Protein AF-A0A8C6CDD6-F1 (afdb_monomer_lite)

Secondary structure (DSSP, 8-state):
-PPPPHHHHHHHHHHHHHHHHHHH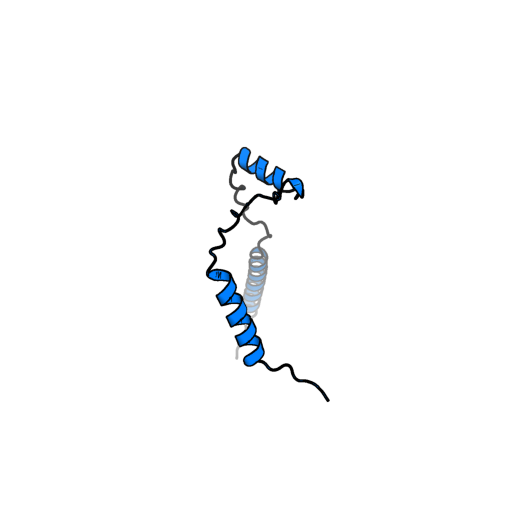HHS--S----PPPP---HHHHHHHHHHHT--TTTS---TTSS-PPPP---TTHHHHHHHHHHHHHHHS------

InterPro domains:
  IPR019174 NADH dehydrogenase 1, beta subcomplex, subunit 6 [PF09782] (1-60)
  IPR019174 NADH dehydrogenase 1, beta subcomplex, subunit 6 [PTHR15083] (1-61)

pLDDT: mean 75.46, std 12.33, range [46.72, 96.81]

Foldseek 3Di:
DDDDDPVRVVVVVVVVVVVVVVVVPVVDDPPDVPDPPPDDDPVVVVVVVVCVVVPVVVVDPDPPPPDDDDDDDDPVPVVVVVVVVVVVCVVDPDDDDD

Radius of gyration: 38.93 Å; chains: 1; bounding box: 80×51×84 Å

Sequence (98 aa):
MSGYTSDEKLRLQQLRELRRRWLKDQELSPREPVLPPRRVWPMEQFWNKFLQDGASWKNVTKPYAIVERKPRIFPVSLKTSLVFLLFIIFLFPFPTDH

Organism: Monodon monoceros (NCBI:txid40151)

Structure (mmCIF, N/CA/C/O backbone):
data_AF-A0A8C6CDD6-F1
#
_entry.id   AF-A0A8C6CDD6-F1
#
loop_
_atom_site.group_PDB
_atom_site.id
_atom_site.type_symbol
_atom_site.label_atom_id
_atom_site.label_alt_id
_atom_site.label_comp_id
_atom_site.label_asym_id
_atom_site.label_entity_id
_atom_site.label_seq_id
_atom_site.pdbx_PDB_ins_code
_atom_s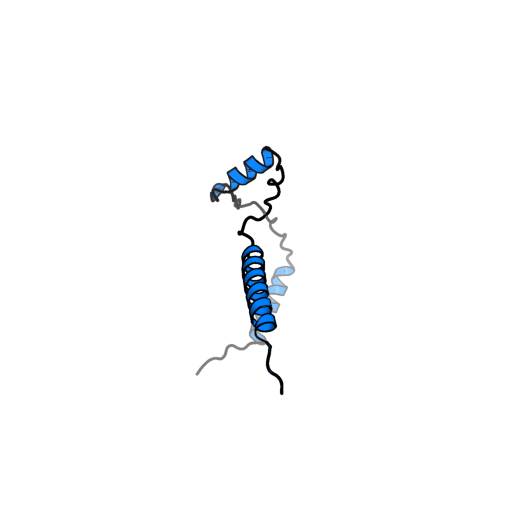ite.Cartn_x
_atom_site.Cartn_y
_atom_site.Cartn_z
_atom_site.occupancy
_atom_site.B_iso_or_equiv
_atom_site.auth_seq_id
_atom_site.auth_comp_id
_atom_site.auth_asym_id
_atom_site.auth_atom_id
_atom_site.pdbx_PDB_model_num
ATOM 1 N N . MET A 1 1 ? 11.696 3.877 -55.327 1.00 46.72 1 MET A N 1
ATOM 2 C CA . MET A 1 1 ? 11.563 3.869 -53.853 1.00 46.72 1 MET A CA 1
ATOM 3 C C . MET A 1 1 ? 12.962 3.876 -53.263 1.00 46.72 1 MET A C 1
ATOM 5 O O . MET A 1 1 ? 13.559 2.819 -53.119 1.00 46.72 1 MET A O 1
ATOM 9 N N . SER A 1 2 ? 13.537 5.060 -53.040 1.00 64.25 2 SER A N 1
ATOM 10 C CA . SER A 1 2 ? 14.852 5.152 -52.398 1.00 64.25 2 SER A CA 1
ATOM 11 C C . SER A 1 2 ? 14.681 4.783 -50.931 1.00 64.25 2 SER A C 1
ATOM 13 O O . SER A 1 2 ? 13.932 5.444 -50.217 1.00 64.25 2 SER A O 1
ATOM 15 N N . GLY A 1 3 ? 15.309 3.690 -50.505 1.00 80.12 3 GLY A N 1
ATOM 16 C CA . GLY A 1 3 ? 15.412 3.354 -49.090 1.00 80.12 3 GLY A CA 1
ATOM 17 C C . GLY A 1 3 ? 16.330 4.333 -48.356 1.00 80.12 3 GLY A C 1
ATOM 18 O O . GLY A 1 3 ? 17.035 5.121 -48.983 1.00 80.12 3 GLY A O 1
ATOM 19 N N . TYR A 1 4 ? 16.324 4.252 -47.025 1.00 80.12 4 TYR A N 1
ATOM 20 C CA . TYR A 1 4 ? 17.199 5.047 -46.162 1.00 80.12 4 TYR A CA 1
ATOM 21 C C . TYR A 1 4 ? 18.673 4.935 -46.576 1.00 80.12 4 TYR A C 1
ATOM 23 O O . TYR A 1 4 ? 19.183 3.819 -46.770 1.00 80.12 4 TYR A O 1
ATOM 31 N N . THR A 1 5 ? 19.356 6.075 -46.653 1.00 88.81 5 THR A N 1
ATOM 32 C CA . THR A 1 5 ? 20.804 6.153 -46.900 1.00 88.81 5 THR A CA 1
ATOM 33 C C . THR A 1 5 ? 21.596 5.624 -45.691 1.00 88.81 5 THR A C 1
ATOM 35 O O . THR A 1 5 ? 21.041 5.421 -44.606 1.00 88.81 5 THR A O 1
ATOM 38 N N . SER A 1 6 ? 22.890 5.323 -45.858 1.00 87.25 6 SER A N 1
ATOM 39 C CA . SER A 1 6 ? 23.737 4.791 -44.770 1.00 87.25 6 SER A CA 1
ATOM 40 C C . SER A 1 6 ? 23.754 5.702 -43.540 1.00 87.25 6 SER A C 1
ATOM 42 O O . SER A 1 6 ? 23.639 5.221 -42.412 1.00 87.25 6 SER A O 1
ATOM 44 N N . ASP A 1 7 ? 23.815 7.012 -43.762 1.00 90.25 7 ASP A N 1
ATOM 45 C CA . ASP A 1 7 ? 23.943 8.014 -42.703 1.00 90.25 7 ASP A CA 1
ATOM 46 C C . ASP A 1 7 ? 22.624 8.207 -41.951 1.00 90.25 7 ASP A C 1
ATOM 48 O O . ASP A 1 7 ? 22.600 8.348 -40.726 1.00 90.25 7 ASP A O 1
ATOM 52 N N . GLU A 1 8 ? 21.498 8.118 -42.660 1.00 92.12 8 GLU A N 1
ATOM 53 C CA . GLU A 1 8 ? 20.168 8.136 -42.052 1.00 92.12 8 GLU A CA 1
ATOM 54 C C . GLU A 1 8 ? 19.947 6.920 -41.153 1.00 92.12 8 GLU A C 1
ATOM 56 O O . GLU A 1 8 ? 19.390 7.047 -40.060 1.00 92.12 8 GLU A O 1
ATOM 61 N N . LYS A 1 9 ? 20.422 5.740 -41.566 1.00 92.38 9 LYS A N 1
ATOM 62 C CA . LYS A 1 9 ? 20.359 4.531 -40.733 1.00 92.38 9 LYS A CA 1
ATOM 63 C C . LYS A 1 9 ? 21.196 4.686 -39.466 1.00 92.38 9 LYS A C 1
ATOM 65 O O . LYS A 1 9 ? 20.711 4.338 -38.388 1.00 92.38 9 LYS A O 1
ATOM 70 N N . LEU A 1 10 ? 22.400 5.246 -39.582 1.00 94.62 10 LEU A N 1
ATOM 71 C CA . LEU A 1 10 ? 23.285 5.508 -38.446 1.00 94.62 10 LEU A CA 1
ATOM 72 C C . LEU A 1 10 ? 22.660 6.515 -37.469 1.00 94.62 10 LEU A C 1
ATOM 74 O O . LEU A 1 10 ? 22.608 6.265 -36.263 1.00 94.62 10 LEU A O 1
ATOM 78 N N . ARG A 1 11 ? 22.071 7.596 -37.984 1.00 94.19 11 ARG A N 1
ATOM 79 C CA . ARG A 1 11 ? 21.339 8.583 -37.179 1.00 94.19 11 ARG A CA 1
ATOM 80 C C . ARG A 1 11 ? 20.128 7.967 -36.472 1.00 94.19 11 ARG A C 1
ATOM 82 O O . ARG A 1 11 ? 19.892 8.234 -35.294 1.00 94.19 11 ARG A O 1
ATOM 89 N N . LEU A 1 12 ? 19.358 7.126 -37.162 1.00 95.31 12 LEU A N 1
ATOM 90 C CA . LEU A 1 12 ? 18.208 6.434 -36.574 1.00 95.31 12 LEU A CA 1
ATOM 91 C C . LEU A 1 12 ? 18.630 5.434 -35.497 1.00 95.31 12 LEU A C 1
ATOM 93 O O . LEU A 1 12 ? 17.923 5.279 -34.501 1.00 95.31 12 LEU A O 1
ATOM 97 N N . GLN A 1 13 ? 19.771 4.770 -35.673 1.00 95.44 13 GLN A N 1
ATOM 98 C CA . GLN A 1 13 ? 20.330 3.885 -34.660 1.00 95.44 13 GLN A CA 1
ATOM 99 C C . GLN A 1 13 ? 20.714 4.668 -33.399 1.00 95.44 13 GLN A C 1
ATOM 101 O O . GLN A 1 13 ? 20.273 4.303 -32.308 1.00 95.44 13 GLN A O 1
ATOM 106 N N . GLN A 1 14 ? 21.422 5.789 -33.551 1.00 95.94 14 GLN A N 1
ATOM 107 C CA . GLN A 1 14 ? 21.782 6.671 -32.436 1.00 95.94 14 GLN A CA 1
ATOM 108 C C . GLN A 1 14 ? 20.541 7.188 -31.691 1.00 95.94 14 GLN A C 1
ATOM 110 O O . GLN A 1 14 ? 20.473 7.131 -30.462 1.00 95.94 14 GLN A O 1
ATOM 115 N N . LEU A 1 15 ? 19.510 7.624 -32.423 1.00 96.81 15 LEU A N 1
ATOM 116 C CA . LEU A 1 15 ? 18.252 8.079 -31.826 1.00 96.81 15 LEU A CA 1
ATOM 117 C C . LEU A 1 15 ? 17.505 6.956 -31.097 1.00 96.81 15 LEU A C 1
ATOM 119 O O . LEU A 1 15 ? 16.938 7.197 -30.031 1.00 96.81 15 LEU A O 1
ATOM 123 N N . ARG A 1 16 ? 17.517 5.724 -31.621 1.00 95.94 16 ARG A N 1
ATOM 124 C CA . ARG A 1 16 ? 16.925 4.567 -30.928 1.00 95.94 16 ARG A CA 1
ATOM 125 C C . ARG A 1 16 ? 17.656 4.249 -29.632 1.00 95.94 16 ARG A C 1
ATOM 127 O O . ARG A 1 16 ? 16.998 3.938 -28.642 1.00 95.94 16 ARG A O 1
ATOM 134 N N . GLU A 1 17 ? 18.983 4.316 -29.626 1.00 95.94 17 GLU A N 1
ATOM 135 C CA . GLU A 1 17 ? 19.788 4.064 -28.428 1.00 95.94 17 GLU A CA 1
ATOM 136 C C . GLU A 1 17 ? 19.514 5.107 -27.340 1.00 95.94 17 GLU A C 1
ATOM 138 O O . GLU A 1 17 ? 19.237 4.737 -26.195 1.00 95.94 17 GLU A O 1
ATOM 143 N N . LEU A 1 18 ? 19.482 6.392 -27.705 1.00 96.38 18 LEU A N 1
ATOM 144 C CA . LEU A 1 18 ? 19.107 7.473 -26.791 1.00 96.38 18 LEU A CA 1
ATOM 145 C C . LEU A 1 18 ? 17.674 7.309 -26.278 1.00 96.38 18 LEU A C 1
ATOM 147 O O . LEU A 1 18 ? 17.429 7.433 -25.080 1.00 96.38 18 LEU A O 1
ATOM 151 N N . ARG A 1 19 ? 16.728 6.961 -27.159 1.00 94.75 19 ARG A N 1
ATOM 152 C CA . ARG A 1 19 ? 15.323 6.766 -26.783 1.00 94.75 19 ARG A CA 1
ATOM 153 C C . ARG A 1 19 ? 15.139 5.605 -25.810 1.00 94.75 19 ARG A C 1
ATOM 155 O O . ARG A 1 19 ? 14.347 5.728 -24.882 1.00 94.75 19 ARG A O 1
ATOM 162 N N . ARG A 1 20 ? 15.861 4.498 -25.998 1.00 93.56 20 ARG A N 1
ATOM 163 C CA . ARG A 1 20 ? 15.820 3.342 -25.088 1.00 93.56 20 ARG A CA 1
ATOM 164 C C . ARG A 1 20 ? 16.372 3.685 -23.709 1.00 93.56 20 ARG A C 1
ATOM 166 O O . ARG A 1 20 ? 15.763 3.302 -22.718 1.00 93.56 20 ARG A O 1
ATOM 173 N N . ARG A 1 21 ? 17.488 4.420 -23.646 1.00 91.94 21 ARG A N 1
ATOM 174 C CA . ARG A 1 21 ? 18.065 4.891 -22.376 1.00 91.94 21 ARG A CA 1
ATOM 175 C C . ARG A 1 21 ? 17.112 5.840 -21.657 1.00 91.94 21 ARG A C 1
ATOM 177 O O . ARG A 1 21 ? 16.786 5.598 -20.508 1.00 91.94 21 ARG A O 1
ATOM 184 N N . TRP A 1 22 ? 16.5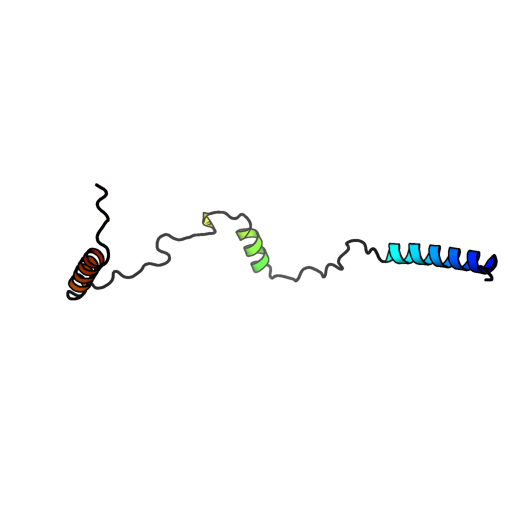57 6.812 -22.379 1.00 90.19 22 TRP A N 1
ATOM 185 C CA . TRP A 1 22 ? 15.570 7.737 -21.828 1.00 90.19 22 TRP A CA 1
ATOM 186 C C . TRP A 1 22 ? 14.330 7.026 -21.276 1.00 90.19 22 TRP A C 1
ATOM 188 O O . TRP A 1 22 ? 13.890 7.332 -20.178 1.00 90.19 22 TRP A O 1
ATOM 198 N N . LEU A 1 23 ? 13.764 6.067 -22.017 1.00 88.88 23 LEU A N 1
ATOM 199 C CA . LEU A 1 23 ? 12.597 5.304 -21.555 1.00 88.88 23 LEU A CA 1
ATOM 200 C C . LEU A 1 23 ? 12.909 4.467 -20.311 1.00 88.88 23 LEU A C 1
ATOM 202 O O . LEU A 1 23 ? 12.075 4.387 -19.420 1.00 88.88 23 LEU A O 1
ATOM 206 N N . LYS A 1 24 ? 14.117 3.906 -20.226 1.00 87.31 24 LYS A N 1
ATOM 207 C CA . LYS A 1 24 ? 14.585 3.194 -19.036 1.00 87.31 24 LYS A CA 1
ATOM 208 C C . LYS A 1 24 ? 14.743 4.129 -17.833 1.00 87.31 24 LYS A C 1
ATOM 210 O O . LYS A 1 24 ? 14.385 3.758 -16.727 1.00 87.31 24 LYS A O 1
ATOM 215 N N . ASP A 1 25 ? 15.220 5.350 -18.052 1.00 86.44 25 ASP A N 1
ATOM 216 C CA . ASP A 1 25 ? 15.339 6.358 -16.992 1.00 86.44 25 ASP A CA 1
ATOM 217 C C . ASP A 1 25 ? 13.966 6.906 -16.546 1.00 86.44 25 ASP A C 1
ATOM 219 O O . ASP A 1 25 ? 13.842 7.448 -15.449 1.00 86.44 25 ASP A O 1
ATOM 223 N N . GLN A 1 26 ? 12.923 6.752 -17.376 1.00 79.62 26 GLN A N 1
ATOM 224 C CA . GLN A 1 26 ? 11.527 7.042 -17.015 1.00 79.62 26 GLN A CA 1
ATOM 225 C C . GLN A 1 26 ? 10.867 5.935 -16.189 1.00 79.62 26 GLN A C 1
ATOM 227 O O . GLN A 1 26 ? 9.845 6.197 -15.553 1.00 79.62 26 GLN A O 1
ATOM 232 N N . GLU A 1 27 ? 11.424 4.723 -16.163 1.00 77.88 27 GLU A N 1
ATOM 233 C CA . GLU A 1 27 ? 11.024 3.688 -15.209 1.00 77.88 27 GLU A CA 1
ATOM 234 C C . GLU A 1 27 ? 11.566 4.089 -13.830 1.00 77.88 27 GLU A C 1
ATOM 236 O O . GLU A 1 27 ? 12.580 3.586 -13.342 1.00 77.88 27 GLU A O 1
ATOM 241 N N . LEU A 1 28 ? 10.911 5.092 -13.238 1.00 68.25 28 LEU A N 1
ATOM 242 C CA . LEU A 1 28 ? 11.220 5.627 -11.924 1.00 68.25 28 LEU A CA 1
ATOM 243 C C . LEU A 1 28 ? 11.350 4.462 -10.937 1.00 68.25 28 LEU A C 1
ATOM 245 O O . LEU A 1 28 ? 10.469 3.607 -10.835 1.00 68.25 28 LEU A O 1
ATOM 249 N N . SER A 1 29 ? 12.439 4.460 -10.166 1.00 68.31 29 SER A N 1
ATOM 250 C CA . SER A 1 29 ? 12.523 3.654 -8.950 1.00 68.31 29 SER A CA 1
ATOM 251 C C . SER A 1 29 ? 11.253 3.902 -8.121 1.00 68.31 29 SER A C 1
ATOM 253 O O . SER A 1 29 ? 10.829 5.057 -8.048 1.00 68.31 29 SER A O 1
ATOM 255 N N . PRO A 1 30 ? 10.679 2.892 -7.439 1.00 62.91 30 PRO A N 1
ATOM 256 C CA . PRO A 1 30 ? 9.501 3.034 -6.569 1.00 62.91 30 PRO A CA 1
ATOM 257 C C . PRO A 1 30 ? 9.732 3.950 -5.350 1.00 62.91 30 PRO A C 1
ATOM 259 O O . PRO A 1 30 ? 8.989 3.903 -4.375 1.00 62.91 30 PRO A O 1
ATOM 262 N N . ARG A 1 31 ? 10.779 4.783 -5.384 1.00 62.34 31 ARG A N 1
ATOM 263 C CA . ARG A 1 31 ? 10.968 5.947 -4.533 1.00 62.34 31 ARG A CA 1
ATOM 264 C C . ARG A 1 31 ? 9.849 6.935 -4.819 1.00 62.34 31 ARG A C 1
ATOM 266 O O . ARG A 1 31 ? 10.014 7.918 -5.539 1.00 62.34 31 ARG A O 1
ATOM 273 N N . GLU A 1 32 ? 8.715 6.669 -4.190 1.00 63.16 32 GLU A N 1
ATOM 274 C CA . GLU A 1 32 ? 7.805 7.719 -3.786 1.00 63.16 32 GLU A CA 1
ATOM 275 C C . GLU A 1 32 ? 8.652 8.838 -3.163 1.00 63.16 32 GLU A C 1
ATOM 277 O O . GLU A 1 32 ? 9.502 8.560 -2.304 1.00 63.16 32 GLU A O 1
ATOM 282 N N . PRO A 1 33 ? 8.483 10.105 -3.570 1.00 61.72 33 PRO A N 1
ATOM 283 C CA . PRO A 1 33 ? 8.868 11.201 -2.706 1.00 61.72 33 PRO A CA 1
ATOM 284 C C . PRO A 1 33 ? 7.977 11.084 -1.468 1.00 61.72 33 PRO A C 1
ATOM 286 O O . PRO A 1 33 ? 6.873 11.623 -1.427 1.00 61.72 33 PRO A O 1
ATOM 289 N N . VAL A 1 34 ? 8.423 10.293 -0.489 1.00 64.38 34 VAL A N 1
ATOM 290 C CA . VAL A 1 34 ? 7.718 10.111 0.773 1.00 64.38 34 VAL A CA 1
ATOM 291 C C . VAL A 1 34 ? 7.775 11.465 1.450 1.00 64.38 34 VAL A C 1
ATOM 293 O O . VAL A 1 34 ? 8.798 11.866 2.010 1.00 64.38 34 VAL A O 1
ATOM 296 N N . LEU A 1 35 ? 6.675 12.206 1.337 1.00 72.25 35 LEU A N 1
ATOM 297 C CA . LEU A 1 35 ? 6.450 13.365 2.177 1.00 72.25 35 LEU A CA 1
ATOM 298 C C . LEU A 1 35 ? 6.701 12.910 3.616 1.00 72.25 35 LEU A C 1
ATOM 300 O O . LEU A 1 35 ? 6.243 11.820 3.981 1.00 72.25 35 LEU A O 1
ATOM 304 N N . PRO A 1 36 ? 7.447 13.686 4.425 1.00 75.12 36 PRO A N 1
ATOM 305 C CA . PRO A 1 36 ? 7.685 13.295 5.801 1.00 75.12 36 PRO A CA 1
ATOM 306 C C . PRO A 1 36 ? 6.329 12.980 6.436 1.00 75.12 36 PRO A C 1
ATOM 308 O O . PRO A 1 36 ? 5.378 13.748 6.233 1.00 75.12 36 PRO A O 1
ATOM 311 N N . PRO A 1 37 ? 6.206 11.845 7.145 1.00 73.44 37 PRO A N 1
ATOM 312 C CA . PRO A 1 37 ? 4.934 11.433 7.707 1.00 73.44 37 PRO A CA 1
ATOM 313 C C . PRO A 1 37 ? 4.360 12.593 8.514 1.00 73.44 37 PRO A C 1
ATOM 315 O O . PRO A 1 37 ? 5.072 13.247 9.286 1.00 73.44 37 PRO A O 1
ATOM 318 N N . ARG A 1 38 ? 3.078 12.892 8.285 1.00 76.06 38 ARG A N 1
ATOM 319 C CA . ARG A 1 38 ? 2.386 13.998 8.948 1.00 76.06 38 ARG A CA 1
ATOM 320 C C . ARG A 1 38 ? 2.615 13.883 10.457 1.00 76.06 38 ARG A C 1
ATOM 322 O O . ARG A 1 38 ? 2.377 12.825 11.036 1.00 76.06 38 ARG A O 1
ATOM 329 N N . ARG A 1 39 ? 3.092 14.963 11.092 1.00 77.06 39 ARG A N 1
ATOM 330 C CA . ARG A 1 39 ? 3.297 14.998 12.547 1.00 77.06 39 ARG A CA 1
ATOM 331 C C . ARG A 1 39 ? 1.946 14.825 13.238 1.00 77.06 39 ARG A C 1
ATOM 333 O O . ARG A 1 39 ? 1.150 15.756 13.290 1.00 77.06 39 ARG A O 1
ATOM 340 N N . VAL A 1 40 ? 1.700 13.622 13.732 1.00 83.25 40 VAL A N 1
ATOM 341 C CA . VAL A 1 40 ? 0.609 13.308 14.656 1.00 83.25 40 VAL A CA 1
ATOM 342 C C . VAL A 1 40 ? 1.034 13.692 16.071 1.00 83.25 40 VAL A C 1
ATOM 344 O O . VAL A 1 40 ? 2.216 13.607 16.417 1.00 83.25 40 VAL A O 1
ATOM 347 N N . TRP A 1 41 ? 0.088 14.152 16.885 1.00 83.88 41 TRP A N 1
ATOM 348 C CA . TRP A 1 41 ? 0.378 14.534 18.267 1.00 83.88 41 TRP A CA 1
ATOM 349 C C . TRP A 1 41 ? 0.851 13.314 19.080 1.00 83.88 41 TRP A C 1
ATOM 351 O O . TRP A 1 41 ? 0.360 12.209 18.839 1.00 83.88 41 TRP A O 1
ATOM 361 N N . PRO A 1 42 ? 1.747 13.476 20.077 1.00 88.50 42 PRO A N 1
ATOM 362 C CA . PRO A 1 42 ? 2.231 12.354 20.890 1.00 88.50 42 PRO A CA 1
ATOM 363 C C . PRO A 1 42 ? 1.110 11.503 21.510 1.00 88.50 42 PRO A C 1
ATOM 365 O O . PRO A 1 42 ? 1.224 10.283 21.577 1.00 88.50 42 PRO A O 1
ATOM 368 N N . MET A 1 43 ? -0.010 12.128 21.893 1.00 88.44 43 MET A N 1
ATOM 369 C CA . MET A 1 43 ? -1.187 11.429 22.424 1.00 88.44 43 MET A CA 1
ATOM 370 C C . MET A 1 43 ? -1.870 10.536 21.378 1.00 88.44 43 MET A C 1
ATOM 372 O O . MET A 1 43 ? -2.339 9.445 21.686 1.00 88.44 43 MET A O 1
ATOM 376 N N . GLU A 1 44 ? -1.911 10.981 20.125 1.00 87.50 44 GLU A N 1
ATOM 377 C CA . GLU A 1 44 ? -2.508 10.234 19.020 1.00 87.50 44 GLU A CA 1
ATOM 378 C C . GLU A 1 44 ? -1.605 9.068 18.600 1.00 87.50 44 GLU A C 1
ATOM 380 O O . GLU A 1 44 ? -2.081 7.954 18.397 1.00 87.50 44 GLU A O 1
ATOM 385 N N . GLN A 1 45 ? -0.281 9.274 18.588 1.00 88.94 45 GLN A N 1
ATOM 386 C CA . GLN A 1 45 ? 0.686 8.181 18.428 1.00 88.94 45 GLN A CA 1
ATOM 387 C C . GLN A 1 45 ? 0.536 7.120 19.519 1.00 88.94 45 GLN A C 1
ATOM 389 O O . GLN A 1 45 ? 0.605 5.926 19.225 1.00 88.94 45 GLN A O 1
ATOM 394 N N . PHE A 1 46 ? 0.332 7.555 20.763 1.00 90.19 46 PHE A N 1
ATOM 395 C CA . PHE A 1 46 ? 0.111 6.662 21.889 1.00 90.19 46 PHE A CA 1
ATOM 396 C C . PHE A 1 46 ? -1.153 5.819 21.697 1.00 90.19 46 PHE A C 1
ATOM 398 O O . PHE A 1 46 ? -1.056 4.596 21.750 1.00 90.19 46 PHE A O 1
ATOM 405 N N . TRP A 1 47 ? -2.307 6.432 21.412 1.00 86.25 47 TRP A N 1
ATOM 406 C CA . TRP A 1 47 ? -3.553 5.687 21.196 1.00 86.25 47 TRP A CA 1
ATOM 407 C C . TRP A 1 47 ? -3.477 4.742 19.996 1.00 86.25 47 TRP A C 1
ATOM 409 O O . TRP A 1 47 ? -3.923 3.600 20.102 1.00 86.25 47 TRP A O 1
ATOM 419 N N . ASN A 1 48 ? -2.849 5.171 18.896 1.00 85.62 48 ASN A N 1
ATOM 420 C CA . ASN A 1 48 ? -2.654 4.327 17.716 1.00 85.62 48 ASN A CA 1
ATOM 421 C C . ASN A 1 48 ? -1.821 3.084 18.042 1.00 85.62 48 ASN A C 1
ATOM 423 O O . ASN A 1 48 ? -2.213 1.977 17.685 1.00 85.62 48 ASN A O 1
ATOM 427 N N . LYS A 1 49 ? -0.713 3.241 18.779 1.00 85.94 49 LYS A N 1
ATOM 428 C CA . LYS A 1 49 ? 0.093 2.102 19.245 1.00 85.94 49 LYS A CA 1
ATOM 429 C C . LYS A 1 49 ? -0.662 1.244 20.254 1.00 85.94 49 LYS A C 1
ATOM 431 O O . LYS A 1 49 ? -0.609 0.024 20.189 1.00 85.94 49 LYS A O 1
ATOM 436 N N . PHE A 1 50 ? -1.385 1.871 21.175 1.00 84.88 50 PHE A N 1
ATOM 437 C CA . PHE A 1 50 ? -2.106 1.171 22.229 1.00 84.88 50 PHE A CA 1
ATOM 438 C C . PHE A 1 50 ? -3.245 0.303 21.679 1.00 84.88 50 PHE A C 1
ATOM 440 O O . PHE A 1 50 ? -3.475 -0.787 22.195 1.00 84.88 50 PHE A O 1
ATOM 447 N N . LEU A 1 51 ? -3.952 0.743 20.639 1.00 82.31 51 LEU A N 1
ATOM 448 C CA . LEU A 1 51 ? -5.047 -0.022 20.032 1.00 82.31 51 LEU A CA 1
ATOM 449 C C . LEU A 1 51 ? -4.573 -1.045 18.984 1.00 82.31 51 LEU A C 1
ATOM 451 O O . LEU A 1 51 ? -5.338 -1.943 18.638 1.00 82.31 51 LEU A O 1
ATOM 455 N N . GLN A 1 52 ? -3.318 -0.962 18.527 1.00 82.69 52 GLN A N 1
ATOM 456 C CA . GLN A 1 52 ? -2.751 -1.850 17.505 1.00 82.69 52 GLN A CA 1
ATOM 457 C C . GLN A 1 52 ? -2.735 -3.329 17.922 1.00 82.69 52 GLN A C 1
ATOM 459 O O . GLN A 1 52 ? -2.924 -4.200 17.078 1.00 82.69 52 GLN A O 1
ATOM 464 N N . ASP A 1 53 ? -2.580 -3.614 19.218 1.00 79.75 53 ASP A N 1
ATOM 465 C CA . ASP A 1 53 ? -2.537 -4.990 19.736 1.00 79.75 53 ASP A CA 1
ATOM 466 C C . ASP A 1 53 ? -3.879 -5.733 19.610 1.00 79.75 53 ASP A C 1
ATOM 468 O O . ASP A 1 53 ? -3.942 -6.931 19.881 1.00 79.75 53 ASP A O 1
ATOM 472 N N . GLY A 1 54 ? -4.975 -5.034 19.281 1.00 73.00 54 GLY A N 1
ATOM 473 C CA . GLY A 1 54 ? -6.285 -5.647 19.039 1.00 73.00 54 GLY A CA 1
ATOM 474 C C . GLY A 1 54 ? -6.859 -6.431 20.225 1.00 73.00 54 GLY A C 1
ATOM 475 O O . GLY A 1 54 ? -7.757 -7.250 20.040 1.00 73.00 54 GLY A O 1
ATOM 476 N N . ALA A 1 55 ? -6.341 -6.214 21.440 1.00 78.38 55 ALA A N 1
ATOM 477 C CA . ALA A 1 55 ? -6.749 -6.974 22.613 1.00 78.38 55 ALA A CA 1
ATOM 478 C C . ALA A 1 55 ? -8.266 -6.846 22.828 1.00 78.38 55 ALA A C 1
ATOM 480 O O . ALA A 1 55 ? -8.809 -5.742 22.868 1.00 78.38 55 ALA A O 1
ATOM 481 N N . SER A 1 56 ? -8.951 -7.978 22.991 1.00 68.06 56 SER A N 1
ATOM 482 C CA . SER A 1 56 ? -10.418 -8.050 23.078 1.00 68.06 56 SER A CA 1
ATOM 483 C C . SER A 1 56 ? -11.006 -7.185 24.198 1.00 68.06 56 SER A C 1
ATOM 485 O O . SER A 1 56 ? -12.093 -6.637 24.047 1.00 68.06 56 SER A O 1
ATOM 487 N N . TRP A 1 57 ? -10.264 -6.988 25.290 1.00 73.31 57 TRP A N 1
ATOM 488 C CA . TRP A 1 57 ? -10.649 -6.098 26.385 1.00 73.31 57 TRP A CA 1
ATOM 489 C C . TRP A 1 57 ? -10.444 -4.608 26.077 1.00 73.31 57 TRP A C 1
ATOM 491 O O . TRP A 1 57 ? -11.006 -3.783 26.778 1.00 73.31 57 TRP A O 1
ATOM 501 N N . LYS A 1 58 ? -9.654 -4.224 25.066 1.00 71.62 58 LYS A N 1
ATOM 502 C CA . LYS A 1 58 ? -9.571 -2.827 24.596 1.00 71.62 58 LYS A CA 1
ATOM 503 C C . LYS A 1 58 ? -10.807 -2.477 23.754 1.00 71.62 58 LYS A C 1
ATOM 505 O O . LYS A 1 58 ? -11.316 -1.364 23.840 1.00 71.62 58 LYS A O 1
ATOM 510 N N . ASN A 1 59 ? -11.363 -3.464 23.049 1.00 65.69 59 ASN A N 1
ATOM 511 C CA . ASN A 1 59 ? -12.642 -3.384 22.340 1.00 65.69 59 ASN A CA 1
ATOM 512 C C . ASN A 1 59 ? -13.803 -3.763 23.268 1.00 65.69 59 ASN A C 1
ATOM 514 O O . ASN A 1 59 ? -14.525 -4.732 23.023 1.00 65.69 59 ASN A O 1
ATOM 518 N N . VAL A 1 60 ? -13.961 -3.023 24.372 1.00 64.50 60 VAL A N 1
ATOM 519 C CA . VAL A 1 60 ? -14.990 -3.321 25.375 1.00 64.50 60 VAL A CA 1
ATOM 520 C C . VAL A 1 60 ? -16.383 -3.120 24.772 1.00 64.50 60 VAL A C 1
ATOM 522 O O . VAL A 1 60 ? -16.977 -2.045 24.859 1.00 64.50 60 VAL A O 1
ATOM 525 N N . THR A 1 61 ? -16.956 -4.186 24.226 1.00 63.78 61 THR A N 1
ATOM 526 C CA . THR A 1 61 ? -18.406 -4.297 24.081 1.00 63.78 61 THR A CA 1
ATOM 527 C C . THR A 1 61 ? -18.931 -4.540 25.489 1.00 63.78 61 THR A C 1
ATOM 529 O O . THR A 1 61 ? -18.979 -5.677 25.954 1.00 63.78 61 THR A O 1
ATOM 532 N N . LYS A 1 62 ? -19.190 -3.463 26.243 1.00 68.00 62 LYS A N 1
ATOM 533 C CA . LYS A 1 62 ? -19.675 -3.604 27.621 1.00 68.00 62 LYS A CA 1
ATOM 534 C C . LYS A 1 62 ? -21.011 -4.350 27.559 1.00 68.00 62 LYS A C 1
ATOM 536 O O . LYS A 1 62 ? -21.918 -3.845 26.887 1.00 68.00 62 LYS A O 1
ATOM 541 N N . PRO A 1 63 ? -21.186 -5.494 28.252 1.00 59.44 63 PRO A N 1
ATOM 542 C CA . PRO A 1 63 ? -22.538 -5.952 28.524 1.00 59.44 63 PRO A CA 1
ATOM 543 C C . PRO A 1 63 ? -23.213 -4.790 29.262 1.00 59.44 63 PRO A C 1
ATOM 545 O O . PRO A 1 63 ? -22.611 -4.228 30.176 1.00 59.44 63 PRO A O 1
ATOM 548 N N . TYR A 1 64 ? -24.385 -4.350 28.798 1.00 63.69 64 TYR A N 1
ATOM 549 C CA . TYR A 1 64 ? -25.085 -3.150 29.292 1.00 63.69 64 TYR A CA 1
ATOM 550 C C . TYR A 1 64 ? -24.535 -1.779 28.840 1.00 63.69 64 TYR A C 1
ATOM 552 O O . TYR A 1 64 ? -24.877 -0.770 29.452 1.00 63.69 64 TYR A O 1
ATOM 560 N N . ALA A 1 65 ? -23.735 -1.681 27.766 1.00 62.00 65 ALA A N 1
ATOM 561 C CA . ALA A 1 65 ? -23.395 -0.372 27.173 1.00 62.00 65 ALA A CA 1
ATOM 562 C C . ALA A 1 65 ? -24.653 0.442 26.812 1.00 62.00 65 ALA A C 1
ATOM 564 O O . ALA A 1 65 ? -24.696 1.659 26.976 1.00 62.00 65 ALA A O 1
ATOM 565 N N . ILE A 1 66 ? -25.675 -0.266 26.334 1.00 63.19 66 ILE A N 1
ATOM 566 C CA . ILE A 1 66 ? -26.989 0.257 25.991 1.00 63.19 66 ILE A CA 1
ATOM 567 C C . ILE A 1 66 ? -27.984 -0.559 26.813 1.00 63.19 66 ILE A C 1
ATOM 569 O O . ILE A 1 66 ? -28.183 -1.745 26.557 1.00 63.19 66 ILE A O 1
ATOM 573 N N . VAL A 1 67 ? -28.558 0.053 27.848 1.00 65.75 67 VAL A N 1
ATOM 574 C CA . VAL A 1 67 ? -29.654 -0.545 28.618 1.00 65.75 67 VAL A CA 1
ATOM 575 C C . VAL A 1 67 ? -30.942 0.100 28.150 1.00 65.75 67 VAL A C 1
ATOM 577 O O . VAL A 1 67 ? -31.213 1.265 28.445 1.00 65.75 67 VAL A O 1
ATOM 580 N N . GLU A 1 68 ? -31.741 -0.659 27.409 1.00 70.19 68 GLU A N 1
ATOM 581 C CA . GLU A 1 68 ? -33.094 -0.236 27.080 1.00 70.19 68 GLU A CA 1
ATOM 582 C C . GLU A 1 68 ? -33.956 -0.228 28.346 1.00 70.19 68 GLU A C 1
ATOM 584 O O . GLU A 1 68 ? -33.909 -1.138 29.180 1.00 70.19 68 GLU A O 1
ATOM 589 N N . ARG A 1 69 ? -34.759 0.827 28.517 1.00 73.06 69 ARG A N 1
ATOM 590 C CA . ARG A 1 69 ? -35.733 0.869 29.610 1.00 73.06 69 ARG A CA 1
ATOM 591 C C . ARG A 1 69 ? -36.817 -0.160 29.330 1.00 73.06 69 ARG A C 1
ATOM 593 O O . ARG A 1 69 ? -37.374 -0.181 28.237 1.00 73.06 69 ARG A O 1
ATOM 600 N N . LYS A 1 70 ? -37.171 -0.955 30.343 1.00 73.31 70 LYS A N 1
ATOM 601 C CA . LYS 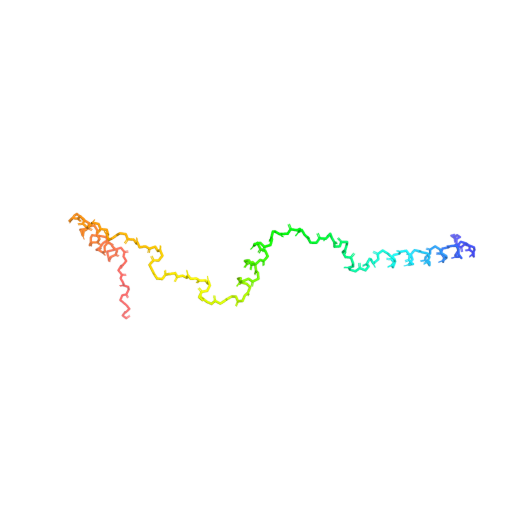A 1 70 ? -38.277 -1.911 30.238 1.00 73.31 70 LYS A CA 1
ATOM 602 C C . LYS A 1 70 ? -39.552 -1.182 29.771 1.00 73.31 70 LYS A C 1
ATOM 604 O O . LYS A 1 70 ? -39.985 -0.253 30.462 1.00 73.31 70 LYS A O 1
ATOM 609 N N . PRO A 1 71 ? -40.144 -1.554 28.621 1.00 72.81 71 PRO A N 1
ATOM 610 C CA . PRO A 1 71 ? -41.291 -0.838 28.077 1.00 72.81 71 PRO A CA 1
ATOM 611 C C . PRO A 1 71 ? -42.510 -0.987 28.995 1.00 72.81 71 PRO A C 1
ATOM 613 O O . PRO A 1 71 ? -42.766 -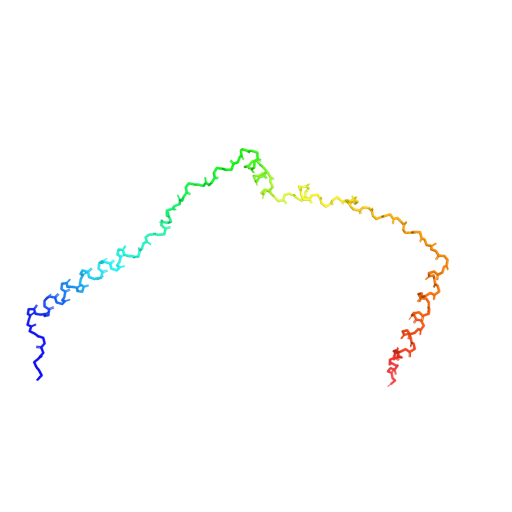2.060 29.545 1.00 72.81 71 PRO A O 1
ATOM 616 N N . ARG A 1 72 ? -43.278 0.099 29.166 1.00 74.56 72 ARG A N 1
ATOM 617 C CA . ARG A 1 72 ? -44.567 0.059 29.874 1.00 74.56 72 ARG A CA 1
ATOM 618 C C . ARG A 1 72 ? -45.585 -0.648 28.985 1.00 74.56 72 ARG A C 1
ATOM 620 O O . ARG A 1 72 ? -45.930 -0.152 27.917 1.00 74.56 72 ARG A O 1
ATOM 627 N N . ILE A 1 73 ? -46.049 -1.811 29.426 1.00 70.88 73 ILE A N 1
ATOM 628 C CA . ILE A 1 73 ? -47.041 -2.606 28.703 1.00 70.88 73 ILE A CA 1
ATOM 629 C C . ILE A 1 73 ? -48.422 -2.033 29.026 1.00 70.88 73 ILE A C 1
ATOM 631 O O . ILE A 1 73 ? -48.902 -2.147 30.152 1.00 70.88 73 ILE A O 1
ATOM 635 N N . PHE A 1 74 ? -49.053 -1.395 28.041 1.00 69.19 74 PHE A N 1
ATOM 636 C CA . PHE A 1 74 ? -50.440 -0.950 28.149 1.00 69.19 74 PHE A CA 1
ATOM 637 C C . PHE A 1 74 ? -51.396 -2.117 27.835 1.00 69.19 74 PHE A C 1
ATOM 639 O O . PHE A 1 74 ? -51.138 -2.874 26.894 1.00 69.19 74 PHE A O 1
ATOM 646 N N . PRO A 1 75 ? -52.523 -2.258 28.561 1.00 63.59 75 PRO A N 1
ATOM 647 C CA . PRO A 1 75 ? -53.423 -3.419 28.466 1.00 63.59 75 PRO A CA 1
ATOM 648 C C . PRO A 1 75 ? -54.073 -3.613 27.083 1.00 63.59 75 PRO A C 1
ATOM 650 O O . PRO A 1 75 ? -54.579 -4.690 26.780 1.00 63.59 75 PRO A O 1
ATOM 653 N N . VAL A 1 76 ? -54.031 -2.599 26.216 1.00 59.78 76 VAL A N 1
ATOM 654 C CA . VAL A 1 76 ? -54.534 -2.646 24.832 1.00 59.78 76 VAL A CA 1
ATOM 655 C C . VAL A 1 76 ? -53.644 -3.470 23.885 1.00 59.78 76 VAL A C 1
ATOM 657 O O . VAL A 1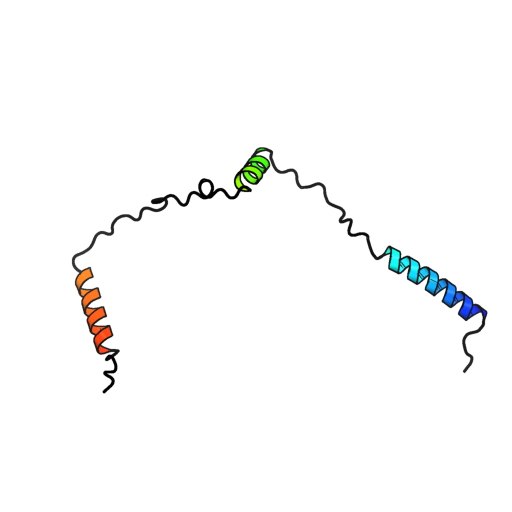 76 ? -54.142 -4.000 22.896 1.00 59.78 76 VAL A O 1
ATOM 660 N N . SER A 1 77 ? -52.353 -3.632 24.191 1.00 53.62 77 SER A N 1
ATOM 661 C CA . SER A 1 77 ? -51.353 -4.178 23.253 1.00 53.62 77 SER A CA 1
ATOM 662 C C . SER A 1 77 ? -51.407 -5.706 23.070 1.00 53.62 77 SER A C 1
ATOM 664 O O . SER A 1 77 ? -51.000 -6.238 22.040 1.00 53.62 77 SER A O 1
ATOM 666 N N . LEU A 1 78 ? -51.953 -6.452 24.038 1.00 59.50 78 LEU A N 1
ATOM 667 C CA . LEU A 1 78 ? -52.015 -7.920 23.940 1.00 59.50 78 LEU A CA 1
ATOM 668 C C . LEU A 1 78 ? -53.018 -8.403 22.880 1.00 59.50 78 LEU A C 1
ATOM 670 O O . LEU A 1 78 ? -52.840 -9.472 22.299 1.00 59.50 78 LEU A O 1
ATOM 674 N N . LYS A 1 79 ? -54.060 -7.610 22.598 1.00 59.03 79 LYS A N 1
ATOM 675 C CA . LYS A 1 79 ? -55.126 -7.994 21.662 1.00 59.03 79 LYS A CA 1
ATOM 676 C C . LYS A 1 79 ? -54.697 -7.852 20.203 1.00 59.03 79 LYS A C 1
ATOM 678 O O . LYS A 1 79 ? -55.044 -8.701 19.390 1.00 59.03 79 LYS A O 1
ATOM 683 N N . THR A 1 80 ? -53.901 -6.836 19.877 1.00 59.16 80 THR A N 1
ATOM 684 C CA . THR A 1 80 ? -53.385 -6.619 18.517 1.00 59.16 80 THR A CA 1
ATOM 685 C C . THR A 1 80 ? -52.447 -7.738 18.068 1.00 59.16 80 THR A C 1
ATOM 687 O O . THR A 1 80 ? -52.529 -8.155 16.918 1.00 59.16 80 THR A O 1
ATOM 690 N N . SER A 1 81 ? -51.633 -8.297 18.971 1.00 61.28 81 SER A N 1
ATOM 691 C CA . SER A 1 81 ? -50.728 -9.412 18.643 1.00 61.28 81 SER A CA 1
ATOM 692 C C . SER A 1 81 ? -51.471 -10.731 18.373 1.00 61.28 81 SER A C 1
ATOM 694 O O . SER A 1 81 ? -51.137 -11.447 17.434 1.00 61.28 81 SER A O 1
ATOM 696 N N . LEU A 1 82 ? -52.522 -11.039 19.145 1.00 66.81 82 LEU A N 1
ATOM 697 C CA . LEU A 1 82 ? -53.334 -12.249 18.939 1.00 66.81 82 LEU A CA 1
ATOM 698 C C . LEU A 1 82 ? -54.188 -12.183 17.668 1.00 66.81 82 LEU A C 1
ATOM 700 O O . LEU A 1 82 ? -54.308 -13.183 16.965 1.00 66.81 82 LEU A O 1
ATOM 704 N N . VAL A 1 83 ? -54.746 -11.012 17.349 1.00 68.62 83 VAL A N 1
ATOM 705 C CA . VAL A 1 83 ? -55.490 -10.801 16.097 1.00 68.62 83 VAL A CA 1
ATOM 706 C C . VAL A 1 83 ? -54.557 -10.911 14.891 1.00 68.62 83 VAL A C 1
ATOM 708 O O . VAL A 1 83 ? -54.926 -11.528 13.898 1.00 68.62 83 VAL A O 1
ATOM 711 N N . PHE A 1 84 ? -53.333 -10.386 14.990 1.00 67.75 84 PHE A N 1
ATOM 712 C CA . PHE A 1 84 ? -52.330 -10.506 13.932 1.00 67.75 84 PHE A CA 1
ATOM 713 C C . PHE A 1 84 ? -51.885 -11.962 13.716 1.00 67.75 84 PHE A C 1
ATOM 715 O O . PHE A 1 84 ? -51.767 -12.409 12.579 1.00 67.75 84 PHE A O 1
ATOM 722 N N . LEU A 1 85 ? -51.716 -12.731 14.796 1.00 67.38 85 LEU A N 1
ATOM 723 C CA . LEU A 1 85 ? -51.355 -14.150 14.729 1.00 67.38 85 LEU A CA 1
ATOM 724 C C . LEU A 1 85 ? -52.497 -15.004 14.144 1.00 67.38 85 LEU A C 1
ATOM 726 O O . LEU A 1 85 ? -52.248 -15.849 13.288 1.00 67.38 85 LEU A O 1
ATOM 730 N N . LEU A 1 86 ? -53.753 -14.726 14.518 1.00 72.88 86 LEU A N 1
ATOM 731 C CA . LEU A 1 86 ? -54.936 -15.333 13.892 1.00 72.88 86 LEU A CA 1
ATOM 732 C C . LEU A 1 86 ? -55.061 -14.969 12.405 1.00 72.88 86 LEU A C 1
ATOM 734 O O . LEU A 1 86 ? -55.399 -15.830 11.597 1.00 72.88 86 LEU A O 1
ATOM 738 N N . PHE A 1 87 ? -54.754 -13.724 12.034 1.00 74.56 87 PHE A N 1
ATOM 739 C CA . PHE A 1 87 ? -54.780 -13.272 10.643 1.00 74.56 87 PHE A CA 1
ATOM 740 C C . PHE A 1 87 ? -53.717 -13.978 9.787 1.00 74.56 87 PHE A C 1
ATOM 742 O O . PHE A 1 87 ? -54.015 -14.389 8.670 1.00 74.56 87 PHE A O 1
ATOM 749 N N . ILE A 1 88 ? -52.508 -14.197 10.320 1.00 71.06 88 ILE A N 1
ATOM 750 C CA . ILE A 1 88 ? -51.450 -14.957 9.630 1.00 71.06 88 ILE A CA 1
ATOM 751 C C . ILE A 1 88 ? -51.860 -16.419 9.407 1.00 71.06 88 ILE A C 1
ATOM 753 O O . ILE A 1 88 ? -51.671 -16.928 8.304 1.00 71.06 88 ILE A O 1
ATOM 757 N N . ILE A 1 89 ? -52.466 -17.075 10.406 1.00 71.81 89 ILE A N 1
ATOM 758 C CA . ILE A 1 89 ? -52.964 -18.458 10.269 1.00 71.81 89 ILE A CA 1
ATOM 759 C C . ILE A 1 89 ? -54.047 -18.552 9.183 1.00 71.81 89 ILE A C 1
ATOM 761 O O . ILE A 1 89 ? -54.102 -19.535 8.450 1.00 71.81 89 ILE A O 1
ATOM 765 N N . PHE A 1 90 ? -54.894 -17.527 9.054 1.00 71.12 90 PHE A N 1
ATOM 766 C CA . PHE A 1 90 ? -55.967 -17.508 8.057 1.00 71.12 90 PHE A CA 1
ATOM 767 C C . PHE A 1 90 ? -55.470 -17.222 6.632 1.00 71.12 90 PHE A C 1
ATOM 769 O O . PHE A 1 90 ? -56.082 -17.672 5.667 1.00 71.12 90 PHE A O 1
ATOM 776 N N . LEU A 1 91 ? -54.376 -16.466 6.490 1.00 73.81 91 LEU A N 1
ATOM 777 C CA . LEU A 1 91 ? -53.850 -16.047 5.189 1.00 73.81 91 LEU A CA 1
ATOM 778 C C . LEU A 1 91 ? -52.875 -17.066 4.570 1.00 73.81 91 LEU A C 1
ATOM 780 O O . LEU A 1 91 ? -52.698 -17.069 3.355 1.00 73.81 91 LEU A O 1
ATOM 784 N N . PHE A 1 92 ? -52.274 -17.941 5.382 1.00 68.06 92 PHE A N 1
ATOM 785 C CA . PHE A 1 92 ? -51.390 -19.021 4.934 1.00 68.06 92 PHE A CA 1
ATOM 786 C C . PHE A 1 92 ? -51.804 -20.362 5.569 1.00 68.06 92 PHE A C 1
ATOM 788 O O . PHE A 1 92 ? -51.243 -20.747 6.599 1.00 68.06 92 PHE A O 1
ATOM 795 N N . PRO A 1 93 ? -52.767 -21.101 4.980 1.00 66.56 93 PRO A N 1
ATOM 796 C CA . PRO A 1 93 ? -53.037 -22.468 5.405 1.00 66.56 93 PRO A CA 1
ATOM 797 C C . PRO A 1 93 ? -51.807 -23.328 5.092 1.00 66.56 93 PRO A C 1
ATOM 799 O O . PRO A 1 93 ? -51.378 -23.429 3.943 1.00 66.56 93 PRO A O 1
ATOM 802 N N . PHE A 1 94 ? -51.209 -23.905 6.134 1.00 64.19 94 PHE A N 1
ATOM 803 C CA . PHE A 1 94 ? -50.091 -24.842 6.014 1.00 64.19 94 PHE A CA 1
ATOM 804 C C . PHE A 1 94 ? -50.498 -25.991 5.069 1.00 64.19 94 PHE A C 1
ATOM 806 O O . PHE A 1 94 ? -51.561 -26.577 5.291 1.00 64.19 94 PHE A O 1
ATOM 813 N N . PRO A 1 95 ? -49.713 -26.326 4.026 1.00 59.06 95 PRO A N 1
ATOM 814 C CA . PRO A 1 95 ? -50.038 -27.449 3.160 1.00 59.06 95 PRO A CA 1
ATOM 815 C C . PRO A 1 95 ? -49.878 -28.731 3.977 1.00 59.06 95 PRO A C 1
ATOM 817 O O . PRO A 1 95 ? -48.791 -29.064 4.444 1.00 59.06 95 PRO A O 1
ATOM 820 N N . THR A 1 96 ? -50.985 -29.424 4.213 1.00 60.88 96 THR A N 1
ATOM 821 C CA . THR A 1 96 ? -50.961 -30.795 4.715 1.00 60.88 96 THR A CA 1
ATOM 822 C C . THR A 1 96 ? -50.685 -31.705 3.528 1.00 60.88 96 THR A C 1
ATOM 824 O O . THR A 1 96 ? -51.597 -31.988 2.751 1.00 60.88 96 THR A O 1
ATOM 827 N N . ASP A 1 97 ? -49.427 -32.112 3.373 1.00 59.28 97 ASP A N 1
ATOM 828 C CA . ASP A 1 97 ? -49.041 -33.179 2.454 1.00 59.28 97 ASP A CA 1
ATOM 829 C C . ASP A 1 97 ? -49.731 -34.484 2.892 1.00 59.28 97 ASP A C 1
ATOM 831 O O . ASP A 1 97 ? -49.535 -34.957 4.016 1.00 59.28 97 ASP A O 1
ATOM 835 N N . HIS A 1 98 ? -50.574 -35.020 2.007 1.00 54.38 98 HIS A N 1
ATOM 836 C CA . HIS A 1 98 ? -51.176 -36.351 2.074 1.00 54.38 98 HIS A CA 1
ATOM 837 C C . HIS A 1 98 ? -50.606 -37.218 0.955 1.00 54.38 98 HIS A C 1
ATOM 839 O O . HIS A 1 98 ? -50.454 -36.687 -0.170 1.00 54.38 98 HIS A O 1
#